Protein AF-A0A804HSK5-F1 (afdb_monomer_lite)

Organism: Musa acuminata subsp. malaccensis (NCBI:txid214687)

InterPro domains:
  IPR040389 Cyclin-dependent protein kinase inhibitor SMR [PTHR33142] (20-94)

Radius of gyration: 33.76 Å; chains: 1; bounding box: 59×101×67 Å

Secondary structure (DSSP, 8-state):
------------PPP------------S--TTS-PPP-SGGGSPP-S---PPPPPPPPP-----SS---------------HHHHHHHHS----PPP---------------

pLDDT: mean 71.17, std 13.19, range [41.66, 94.5]

Foldseek 3Di:
DDDDDDDPPPPPDDDDDDDDDDDDDDPDDPPPPDDDDPDPVSDDPPDPPPDPPDDDDDPPPPDPPDDDPDPDPPPDDDDDDPVRVCVVPDDPPDDPPPPDPPPPPDDPPPDD

Sequence (112 aa):
MSASPELTSAATLRPVETVRSEEGGGDHGDEEECRTPTSEESKLPSLPLNCPPAPRKRRRVAVCRRRRPRWQPQVELIVVGAKEMEQLFQRREEPPPRRAKRQRRHTPDDDM

Structure (mmCIF, N/CA/C/O backbone):
data_AF-A0A804HSK5-F1
#
_entry.id   AF-A0A804HSK5-F1
#
loop_
_atom_site.group_PDB
_atom_site.id
_atom_site.type_symbol
_atom_site.label_atom_id
_atom_site.label_alt_id
_atom_site.label_comp_id
_atom_site.label_asy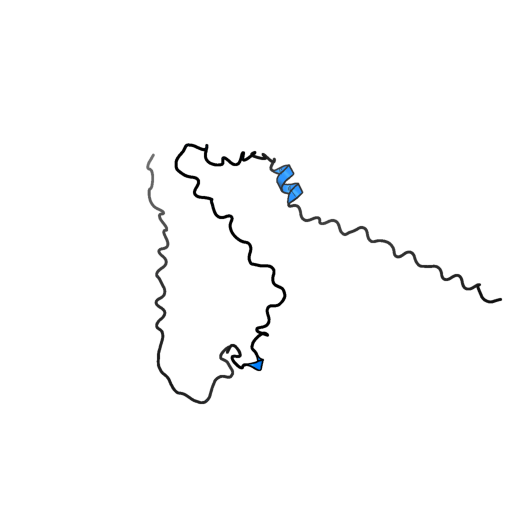m_id
_atom_site.label_entity_id
_atom_site.label_seq_id
_atom_site.pdbx_PDB_ins_code
_atom_site.Cartn_x
_atom_site.Cartn_y
_atom_site.Cartn_z
_atom_site.occupancy
_atom_site.B_iso_or_equiv
_atom_site.auth_seq_id
_atom_site.auth_comp_id
_atom_site.auth_asym_id
_atom_site.auth_atom_id
_atom_site.pdbx_PDB_model_num
ATOM 1 N N . MET A 1 1 ? 31.934 -34.338 -18.327 1.00 47.50 1 MET A N 1
ATOM 2 C CA . MET A 1 1 ? 31.713 -33.079 -17.587 1.00 47.50 1 MET A CA 1
ATOM 3 C C . MET A 1 1 ? 30.944 -33.447 -16.333 1.00 47.50 1 MET A C 1
ATOM 5 O O . MET A 1 1 ? 29.797 -33.854 -16.449 1.00 47.50 1 MET A O 1
ATOM 9 N N . SER A 1 2 ? 31.605 -33.462 -15.178 1.00 45.41 2 SER A N 1
ATOM 10 C CA . SER A 1 2 ? 30.997 -33.895 -13.915 1.00 45.41 2 SER A CA 1
ATOM 11 C C . SER A 1 2 ? 30.156 -32.756 -13.344 1.00 45.41 2 SER A C 1
ATOM 13 O O . SER A 1 2 ? 30.676 -31.663 -13.139 1.00 45.41 2 SER A O 1
ATOM 15 N N . ALA A 1 3 ? 28.864 -32.995 -13.129 1.00 47.22 3 ALA A N 1
ATOM 16 C CA . ALA A 1 3 ? 27.991 -32.067 -12.424 1.00 47.22 3 ALA A CA 1
ATOM 17 C C . ALA A 1 3 ? 28.123 -32.321 -10.918 1.00 47.22 3 ALA A C 1
ATOM 19 O O . ALA A 1 3 ? 27.789 -33.405 -10.444 1.00 47.22 3 ALA A O 1
ATOM 20 N N . SER A 1 4 ? 28.628 -31.333 -10.183 1.00 58.44 4 SER A N 1
ATOM 21 C CA . SER A 1 4 ? 28.565 -31.306 -8.722 1.00 58.44 4 SER A CA 1
ATOM 22 C C . SER A 1 4 ? 27.131 -30.996 -8.285 1.00 58.44 4 SER A C 1
ATOM 24 O O . SER A 1 4 ? 26.594 -29.974 -8.717 1.00 58.44 4 SER A O 1
ATOM 26 N N . PRO A 1 5 ? 26.491 -31.813 -7.437 1.00 67.50 5 PRO A N 1
ATOM 27 C CA . PRO A 1 5 ? 25.365 -31.351 -6.645 1.00 67.50 5 PRO A CA 1
ATOM 28 C C . PRO A 1 5 ? 25.878 -30.710 -5.347 1.00 67.50 5 PRO A C 1
ATOM 30 O O . PRO A 1 5 ? 27.030 -30.909 -4.977 1.00 67.50 5 PRO A O 1
ATOM 33 N N . GLU A 1 6 ? 24.975 -30.017 -4.650 1.00 56.94 6 GLU A N 1
ATOM 34 C CA . GLU A 1 6 ? 25.064 -29.551 -3.253 1.00 56.94 6 GLU A CA 1
ATOM 35 C C . GLU A 1 6 ? 25.347 -28.051 -3.085 1.00 56.94 6 GLU A C 1
ATOM 37 O O . GLU A 1 6 ? 26.483 -27.589 -3.089 1.00 56.94 6 GLU A O 1
ATOM 42 N N . LEU A 1 7 ? 24.265 -27.300 -2.856 1.00 54.91 7 LEU A N 1
ATOM 43 C CA . LEU A 1 7 ? 24.217 -26.196 -1.891 1.00 54.91 7 LEU A CA 1
ATOM 44 C C . LEU A 1 7 ? 22.744 -25.881 -1.586 1.00 54.91 7 LEU A C 1
ATOM 46 O O . LEU A 1 7 ? 22.195 -24.847 -1.958 1.00 54.91 7 LEU A O 1
ATOM 50 N N . THR A 1 8 ? 22.067 -26.811 -0.911 1.00 57.19 8 THR A N 1
ATOM 51 C CA . THR A 1 8 ? 20.783 -26.531 -0.257 1.00 57.19 8 THR A CA 1
ATOM 52 C C . THR A 1 8 ? 21.057 -25.964 1.132 1.00 57.19 8 THR A C 1
ATOM 54 O O . THR A 1 8 ? 20.978 -26.673 2.132 1.00 57.19 8 THR A O 1
ATOM 57 N N . SER A 1 9 ? 21.380 -24.675 1.228 1.00 60.03 9 SER A N 1
ATOM 58 C CA . SER A 1 9 ? 21.367 -23.976 2.517 1.00 60.03 9 SER A CA 1
ATOM 59 C C . SER A 1 9 ? 19.935 -23.541 2.851 1.00 60.03 9 SER A C 1
ATOM 61 O O . SER A 1 9 ? 19.605 -22.355 2.846 1.00 60.03 9 SER A O 1
ATOM 63 N N . ALA A 1 10 ? 19.054 -24.507 3.112 1.00 60.31 10 ALA A N 1
ATOM 64 C CA . ALA A 1 10 ? 17.775 -24.225 3.753 1.00 60.31 10 ALA A CA 1
ATOM 65 C C . ALA A 1 10 ? 18.045 -24.055 5.253 1.00 60.31 10 ALA A C 1
ATOM 67 O O . ALA A 1 10 ? 18.011 -25.017 6.023 1.00 60.31 10 ALA A O 1
ATOM 68 N N . ALA A 1 11 ? 18.385 -22.830 5.660 1.00 65.94 11 ALA A N 1
ATOM 69 C CA . ALA A 1 11 ? 18.505 -22.465 7.065 1.00 65.94 11 ALA A CA 1
ATOM 70 C C . ALA A 1 11 ? 17.149 -22.704 7.743 1.00 65.94 11 ALA A C 1
ATOM 72 O O . ALA A 1 11 ? 16.212 -21.918 7.616 1.00 65.94 11 ALA A O 1
ATOM 73 N N . THR A 1 12 ? 17.026 -23.850 8.408 1.00 65.94 12 THR A N 1
ATOM 74 C CA . THR A 1 12 ? 15.815 -24.233 9.125 1.00 65.94 12 THR A CA 1
ATOM 75 C C . THR A 1 12 ? 15.786 -23.423 10.414 1.00 65.94 12 THR A C 1
ATOM 77 O O . THR A 1 12 ? 16.491 -23.743 11.370 1.00 65.94 12 THR A O 1
ATOM 80 N N . LEU A 1 13 ? 15.021 -22.332 10.423 1.00 72.81 13 LEU A N 1
ATOM 81 C CA . LEU A 1 13 ? 14.816 -21.527 11.624 1.00 72.81 13 LEU A CA 1
ATOM 82 C C . LEU A 1 13 ? 14.035 -22.360 12.644 1.00 72.81 13 LEU A C 1
ATOM 84 O O . LEU A 1 13 ? 12.924 -22.812 12.364 1.00 72.81 13 LEU A O 1
ATOM 88 N N . ARG A 1 14 ? 14.627 -22.587 13.821 1.00 73.44 14 ARG A N 1
ATOM 89 C CA . ARG A 1 14 ? 13.930 -23.246 14.929 1.00 73.44 14 ARG A CA 1
ATOM 90 C C . ARG A 1 14 ? 13.017 -22.240 15.638 1.00 73.44 14 ARG A C 1
ATOM 92 O O . ARG A 1 14 ? 13.462 -21.118 15.883 1.00 73.44 14 ARG A O 1
ATOM 99 N N . PRO A 1 15 ? 11.769 -22.612 15.970 1.00 73.88 15 PRO A N 1
ATOM 100 C CA . PRO A 1 15 ? 10.893 -21.767 16.770 1.00 73.88 15 PRO A CA 1
ATOM 101 C C . PRO A 1 15 ? 11.509 -21.520 18.148 1.00 73.88 15 PRO A C 1
ATOM 103 O O . PRO A 1 15 ? 11.977 -22.454 18.795 1.00 73.88 15 PRO A O 1
ATOM 106 N N . VAL A 1 16 ? 11.508 -20.263 18.587 1.00 74.69 16 VAL A N 1
ATOM 107 C CA . VAL A 1 16 ? 11.874 -19.900 19.958 1.00 74.69 16 VAL A CA 1
ATOM 108 C C . VAL A 1 16 ? 10.684 -20.222 20.855 1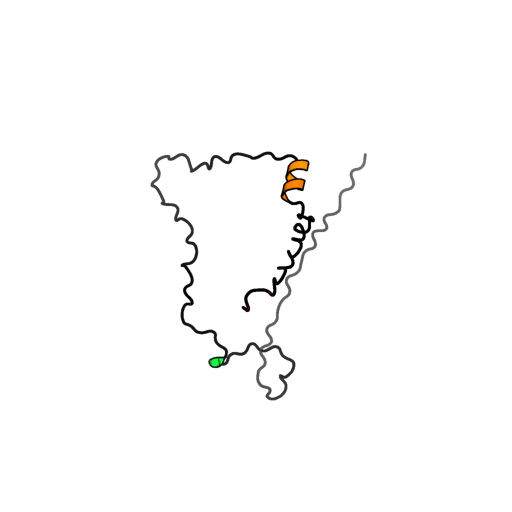.00 74.69 16 VAL A C 1
ATOM 110 O O . VAL A 1 16 ? 9.612 -19.637 20.699 1.00 74.69 16 VAL A O 1
ATOM 113 N N . GLU A 1 17 ? 10.866 -21.161 21.779 1.00 70.06 17 GLU A N 1
ATOM 114 C CA . GLU A 1 17 ? 9.890 -21.434 22.831 1.00 70.06 17 GLU A CA 1
ATOM 115 C C . GLU A 1 17 ? 9.954 -20.315 23.873 1.00 70.06 17 GLU A C 1
ATOM 117 O O . GLU A 1 17 ? 10.921 -20.184 24.621 1.00 70.06 17 GLU A O 1
ATOM 122 N N . THR A 1 18 ? 8.924 -19.470 23.910 1.00 64.44 18 THR A N 1
ATOM 123 C CA . THR A 1 18 ? 8.766 -18.472 24.969 1.00 64.44 18 THR A CA 1
ATOM 124 C C . THR A 1 18 ? 8.102 -19.134 26.169 1.00 64.44 18 THR A C 1
ATOM 126 O O . THR A 1 18 ? 6.885 -19.343 26.171 1.00 64.44 18 THR A O 1
ATOM 129 N N . VAL A 1 19 ? 8.889 -19.465 27.189 1.00 68.62 19 VAL A N 1
ATOM 130 C CA . VAL A 1 19 ? 8.354 -19.870 28.491 1.00 68.62 19 VAL A CA 1
ATOM 131 C C . VAL A 1 19 ? 7.752 -18.628 29.149 1.00 68.62 19 VAL A C 1
ATOM 133 O O . VAL A 1 19 ? 8.435 -17.619 29.318 1.00 68.62 19 VAL A O 1
ATOM 136 N N . ARG A 1 20 ? 6.459 -18.665 29.482 1.00 62.53 20 ARG A N 1
ATOM 137 C CA . ARG A 1 20 ? 5.858 -17.668 30.372 1.00 62.53 20 ARG A CA 1
ATOM 138 C C . ARG A 1 20 ? 6.157 -18.109 31.802 1.00 62.53 20 ARG A C 1
ATOM 140 O O . ARG A 1 20 ? 5.557 -19.070 32.263 1.00 62.53 20 ARG A O 1
ATOM 147 N N . SER A 1 21 ? 7.104 -17.445 32.462 1.00 58.59 21 SER A N 1
ATOM 148 C CA . SER A 1 21 ? 7.312 -17.614 33.902 1.00 58.59 21 SER A CA 1
ATOM 149 C C . SER A 1 21 ? 6.171 -16.934 34.645 1.00 58.59 21 SER A C 1
ATOM 151 O O . SER A 1 21 ? 6.019 -15.715 34.593 1.00 58.59 21 SER A O 1
ATOM 153 N N . GLU A 1 22 ? 5.353 -17.738 35.305 1.00 67.94 22 GLU A N 1
ATOM 154 C CA . GLU A 1 22 ? 4.346 -17.302 36.260 1.00 67.94 22 GLU A CA 1
ATOM 155 C C . GLU A 1 22 ? 4.906 -17.489 37.673 1.00 67.94 22 GLU A C 1
ATOM 157 O O . GLU A 1 22 ? 4.750 -18.539 38.279 1.00 67.94 22 GLU A O 1
ATOM 162 N N . GLU A 1 23 ? 5.572 -16.461 38.201 1.00 54.34 23 GLU A N 1
ATOM 163 C CA . GLU A 1 23 ? 5.798 -16.319 39.642 1.00 54.34 23 GLU A CA 1
ATOM 164 C C . GLU A 1 23 ? 5.467 -14.881 40.045 1.00 54.34 23 GLU A C 1
ATOM 166 O O . GLU A 1 23 ? 5.942 -13.913 39.453 1.00 54.34 23 GLU A O 1
ATOM 171 N N . GLY A 1 24 ? 4.545 -14.759 40.998 1.00 48.62 24 GLY A N 1
ATOM 172 C CA . GLY A 1 24 ? 4.018 -13.491 41.476 1.00 48.62 24 GLY A CA 1
ATOM 173 C C . GLY A 1 24 ? 4.775 -12.921 42.674 1.00 48.62 24 GLY A C 1
ATOM 174 O O . GLY A 1 24 ? 5.502 -13.625 43.363 1.00 48.62 24 GLY A O 1
ATOM 175 N N . GLY A 1 25 ? 4.476 -11.650 42.959 1.00 56.00 25 GLY A N 1
ATOM 176 C CA . GLY A 1 25 ? 4.562 -11.048 44.292 1.00 56.00 25 GLY A CA 1
ATOM 177 C C . GLY A 1 25 ? 5.944 -10.566 44.730 1.00 56.00 25 GLY A C 1
ATOM 178 O O . GLY A 1 25 ? 6.617 -11.241 45.498 1.00 56.00 25 GLY A O 1
ATOM 179 N N . GLY A 1 26 ? 6.305 -9.342 44.339 1.00 41.66 26 GLY A N 1
ATOM 180 C CA . GLY A 1 26 ? 7.439 -8.606 44.897 1.00 41.66 26 GLY A CA 1
ATOM 181 C C . GLY A 1 26 ? 7.252 -7.103 44.714 1.00 41.66 26 GLY A C 1
ATOM 182 O O . GLY A 1 26 ? 7.379 -6.591 43.608 1.00 41.66 26 GLY A O 1
ATOM 183 N N . ASP A 1 27 ? 6.879 -6.435 45.801 1.00 65.12 27 ASP A N 1
ATOM 184 C CA . ASP A 1 27 ? 6.884 -4.984 45.986 1.00 65.12 27 ASP A CA 1
ATOM 185 C C . ASP A 1 27 ? 8.337 -4.460 45.973 1.00 65.12 27 ASP A C 1
ATOM 187 O O . ASP A 1 27 ? 9.230 -5.125 46.498 1.00 65.12 27 ASP A O 1
ATOM 191 N N . HIS A 1 28 ? 8.540 -3.275 45.388 1.00 52.50 28 HIS A N 1
ATOM 192 C CA . HIS A 1 28 ? 9.796 -2.524 45.198 1.00 52.50 28 HIS A CA 1
ATOM 193 C C . HIS A 1 28 ? 10.795 -2.956 44.099 1.00 52.50 28 HIS A C 1
ATOM 195 O O . HIS A 1 28 ? 11.706 -3.750 44.327 1.00 52.50 28 HIS A O 1
ATOM 201 N N . GLY A 1 29 ? 10.721 -2.262 42.949 1.00 51.28 29 GLY A N 1
ATOM 202 C CA . GLY A 1 29 ? 11.851 -2.082 42.022 1.00 51.28 29 GLY A CA 1
ATOM 203 C C . GLY A 1 29 ? 11.477 -1.975 40.538 1.00 51.28 29 GLY A C 1
ATOM 204 O O . GLY A 1 29 ? 11.912 -2.821 39.766 1.00 51.28 29 GLY A O 1
ATOM 205 N N . ASP A 1 30 ? 10.677 -0.984 40.120 1.00 55.19 30 ASP A N 1
ATOM 206 C CA . ASP A 1 30 ? 10.181 -0.869 38.732 1.00 55.19 30 ASP A CA 1
ATOM 207 C C . ASP A 1 30 ? 10.565 0.421 37.978 1.00 55.19 30 ASP A C 1
ATOM 209 O O . ASP A 1 30 ? 9.876 0.804 37.039 1.00 55.19 30 ASP A O 1
ATOM 213 N N . GLU A 1 31 ? 11.672 1.090 38.316 1.00 61.06 31 GLU A N 1
ATOM 214 C CA . GLU A 1 31 ? 12.066 2.324 37.604 1.00 61.06 31 GLU A CA 1
ATOM 215 C C . GLU A 1 31 ? 12.701 2.085 36.215 1.00 61.06 31 GLU A C 1
ATOM 217 O O . GLU A 1 31 ? 12.791 3.019 35.420 1.00 61.06 31 GLU A O 1
ATOM 222 N N . GLU A 1 32 ? 13.086 0.847 35.871 1.00 66.81 32 GLU A N 1
ATOM 223 C CA . GLU A 1 32 ? 13.707 0.511 34.570 1.00 66.81 32 GLU A CA 1
ATOM 224 C C . GLU A 1 32 ? 12.863 -0.421 33.681 1.00 66.81 32 GLU A C 1
ATOM 226 O O . GLU A 1 32 ? 13.294 -0.814 32.594 1.00 66.81 32 GLU A O 1
ATOM 231 N N . GLU A 1 33 ? 11.641 -0.767 34.096 1.00 76.56 33 GLU A N 1
ATOM 232 C CA . GLU A 1 33 ? 10.733 -1.561 33.269 1.00 76.56 33 GLU A CA 1
ATOM 233 C C . GLU A 1 33 ? 9.783 -0.644 32.489 1.00 76.56 33 GLU A C 1
ATOM 235 O O . GLU A 1 33 ? 8.993 0.108 33.059 1.00 76.56 33 GLU A O 1
ATOM 240 N N . CYS A 1 34 ? 9.832 -0.708 31.156 1.00 80.19 34 CYS A N 1
ATOM 241 C CA . CYS A 1 34 ? 8.918 0.043 30.297 1.00 80.19 34 CYS A CA 1
ATOM 242 C C . CYS A 1 34 ? 7.464 -0.396 30.541 1.00 80.19 34 CYS A C 1
ATOM 244 O O . CYS A 1 34 ? 6.999 -1.384 29.967 1.00 80.19 34 CYS A O 1
ATOM 246 N N . ARG A 1 35 ? 6.716 0.368 31.346 1.00 83.94 35 ARG A N 1
ATOM 247 C CA . ARG A 1 35 ? 5.286 0.142 31.591 1.00 83.94 35 ARG A CA 1
ATOM 248 C C . ARG A 1 35 ? 4.431 1.060 30.731 1.00 83.94 35 ARG A C 1
ATOM 250 O O . ARG A 1 35 ? 4.614 2.273 30.694 1.00 83.94 35 ARG A O 1
ATOM 257 N N . THR A 1 36 ? 3.464 0.469 30.032 1.00 86.88 36 THR A N 1
ATOM 258 C CA . THR A 1 36 ? 2.418 1.256 29.366 1.00 86.88 36 THR A CA 1
ATOM 259 C C . THR A 1 36 ? 1.512 1.846 30.450 1.00 86.88 36 THR A C 1
ATOM 261 O O . THR A 1 36 ? 1.030 1.074 31.279 1.00 86.88 36 THR A O 1
ATOM 264 N N . PRO A 1 37 ? 1.255 3.165 30.476 1.00 90.00 37 PRO A N 1
ATOM 265 C CA . PRO A 1 37 ? 0.349 3.752 31.455 1.00 90.00 37 PRO A CA 1
ATOM 266 C C . PRO A 1 37 ? -1.071 3.204 31.255 1.00 90.00 37 PRO A C 1
ATOM 268 O O . PRO A 1 37 ? -1.640 3.289 30.167 1.00 90.00 37 PRO A O 1
ATOM 271 N N . THR A 1 38 ? -1.632 2.600 32.305 1.00 86.75 38 THR A N 1
ATOM 272 C CA . THR A 1 38 ? -2.942 1.923 32.283 1.00 86.75 38 THR A CA 1
ATOM 273 C C . THR A 1 38 ? -4.054 2.710 32.981 1.00 86.75 38 THR A C 1
ATOM 275 O O . THR A 1 38 ? -5.208 2.275 32.952 1.00 86.75 38 THR A O 1
ATOM 278 N N . SER A 1 39 ? -3.738 3.857 33.597 1.00 90.56 39 SER A N 1
ATOM 279 C CA . SER A 1 39 ? -4.712 4.692 34.307 1.00 90.56 39 SER A CA 1
ATOM 280 C C . SER A 1 39 ? -5.792 5.243 33.365 1.00 90.56 39 SER A C 1
ATOM 282 O O . SER A 1 39 ? -5.546 5.477 32.182 1.00 90.56 39 SER A O 1
ATOM 284 N N . GLU A 1 40 ? -7.010 5.457 33.883 1.00 88.12 40 GLU A N 1
ATOM 285 C CA . GLU A 1 40 ? -8.149 5.971 33.097 1.00 88.12 40 GLU A CA 1
ATOM 286 C C . GLU A 1 40 ? -7.845 7.324 32.432 1.00 88.12 40 GLU A C 1
ATOM 288 O O . GLU A 1 40 ? -8.278 7.567 31.311 1.00 88.12 40 GLU A O 1
ATOM 293 N N . GLU A 1 41 ? -7.056 8.181 33.085 1.00 88.12 41 GLU A N 1
ATOM 294 C CA . GLU A 1 41 ? -6.621 9.485 32.557 1.00 88.12 41 GLU A CA 1
ATOM 295 C C . GLU A 1 41 ? -5.669 9.367 31.352 1.00 88.12 41 GLU A C 1
ATOM 297 O O . GLU A 1 41 ? -5.594 10.272 30.525 1.00 88.12 41 GLU A O 1
ATOM 302 N N . SER A 1 42 ? -4.962 8.238 31.242 1.00 89.12 42 SER A N 1
ATOM 303 C CA . SER A 1 42 ? -4.029 7.940 30.155 1.00 89.12 42 SER A CA 1
ATOM 304 C C . SER A 1 42 ? -4.735 7.306 28.957 1.00 89.12 42 SER A C 1
ATOM 306 O O . SER A 1 42 ? -4.133 7.127 27.894 1.00 89.12 42 SER A O 1
ATOM 308 N N . LYS A 1 43 ? -6.018 6.948 29.102 1.00 89.06 43 LYS A N 1
ATOM 309 C CA . LYS A 1 43 ? -6.812 6.415 27.999 1.00 89.06 43 LYS A CA 1
ATOM 310 C C . LYS A 1 43 ? -7.171 7.537 27.039 1.00 89.06 43 LYS A C 1
ATOM 312 O O . LYS A 1 43 ? -7.620 8.613 27.424 1.00 89.06 43 LYS A O 1
ATOM 317 N N . LEU A 1 44 ? -7.032 7.247 25.751 1.00 84.44 44 LEU A N 1
ATOM 318 C CA . LEU A 1 44 ? -7.550 8.128 24.716 1.00 84.44 44 LEU A CA 1
ATOM 319 C C . LEU A 1 44 ? -9.076 8.259 24.866 1.00 84.44 44 LEU A C 1
ATOM 321 O O . LEU A 1 44 ? -9.737 7.272 25.211 1.00 84.44 44 LEU A O 1
ATOM 325 N N . PRO A 1 45 ? -9.652 9.440 24.576 1.00 84.81 45 PRO A N 1
ATOM 326 C CA . PRO A 1 45 ? -11.094 9.630 24.588 1.00 84.81 45 PRO A CA 1
ATOM 327 C C . PRO A 1 45 ? -11.796 8.549 23.760 1.00 84.81 45 PRO A C 1
ATOM 329 O O . PRO A 1 45 ? -11.482 8.345 22.589 1.00 84.81 45 PRO A O 1
ATOM 332 N N . SER A 1 46 ? -12.771 7.872 24.363 1.00 76.50 46 SER A N 1
ATOM 333 C CA . SER A 1 46 ? -13.578 6.821 23.725 1.00 76.50 46 SER A CA 1
ATOM 334 C C . SER A 1 46 ? -14.577 7.362 22.698 1.00 76.50 46 SER A C 1
ATOM 336 O O . SER A 1 46 ? -15.245 6.593 22.004 1.00 76.50 46 SER A O 1
ATOM 338 N N . LEU A 1 47 ? -14.686 8.689 22.594 1.00 77.19 47 LEU A N 1
ATOM 339 C CA . LEU A 1 47 ? -15.494 9.345 21.583 1.00 77.19 47 LEU A CA 1
ATOM 340 C C . LEU A 1 47 ? -14.924 9.021 20.200 1.00 77.19 47 LEU A C 1
ATOM 342 O O . LEU A 1 47 ? -13.725 9.210 19.975 1.00 77.19 47 LEU A O 1
ATOM 346 N N . PRO A 1 48 ? -15.760 8.584 19.245 1.00 71.06 48 PRO A N 1
ATOM 347 C CA . PRO A 1 48 ? -15.305 8.436 17.882 1.00 71.06 48 PRO A CA 1
ATOM 348 C C . PRO A 1 48 ? -14.957 9.829 17.355 1.00 71.06 48 PRO A C 1
ATOM 350 O O . PRO A 1 48 ? -15.829 10.618 16.990 1.00 71.06 48 PRO A O 1
ATOM 353 N N . LEU A 1 49 ? -13.658 10.128 17.291 1.00 72.06 49 LEU A N 1
ATOM 354 C CA . LEU A 1 49 ? -13.129 11.083 16.324 1.00 72.06 49 LEU A CA 1
ATOM 355 C C . LEU A 1 49 ? -13.760 10.692 14.988 1.00 72.06 49 LEU A C 1
ATOM 357 O O . LEU A 1 49 ? -13.730 9.502 14.690 1.00 72.06 49 LEU A O 1
ATOM 361 N N . ASN A 1 50 ? -14.385 11.636 14.270 1.00 80.31 50 ASN A N 1
ATOM 362 C CA . ASN A 1 50 ? -15.137 11.453 13.015 1.00 80.31 50 ASN A CA 1
ATOM 363 C C . ASN A 1 50 ? -14.358 10.628 11.969 1.00 80.31 50 ASN A C 1
ATOM 365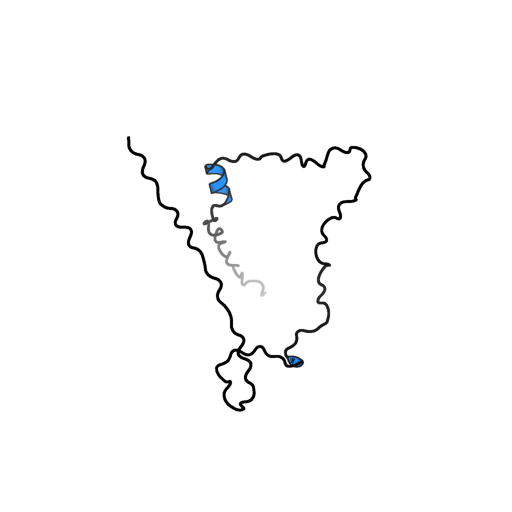 O O . ASN A 1 50 ? -13.840 11.147 10.981 1.00 80.31 50 ASN A O 1
ATOM 369 N N . CYS A 1 51 ? -14.241 9.329 12.206 1.00 73.25 51 CYS A N 1
ATOM 370 C CA . CYS A 1 51 ? -13.467 8.412 11.412 1.00 73.25 51 CYS A CA 1
ATOM 371 C C . CYS A 1 51 ? -14.438 7.904 10.363 1.00 73.25 51 CYS A C 1
ATOM 373 O O . CYS A 1 51 ? -15.480 7.336 10.720 1.00 73.25 51 CYS A O 1
ATOM 375 N N . PRO A 1 52 ? -14.161 8.146 9.075 1.00 83.00 52 PRO A N 1
ATOM 376 C CA . PRO A 1 52 ? -15.004 7.598 8.037 1.00 83.00 52 PRO A CA 1
ATOM 377 C C . PRO A 1 52 ? -15.080 6.075 8.216 1.00 83.00 52 PRO A C 1
ATOM 379 O O . PRO A 1 52 ? -14.112 5.447 8.659 1.00 83.00 52 PRO A O 1
ATOM 382 N N . PRO A 1 53 ? -16.225 5.456 7.890 1.00 81.88 53 PRO A N 1
ATOM 383 C CA . PRO A 1 53 ? -16.384 4.019 8.038 1.00 81.88 53 PRO A CA 1
ATOM 384 C C . PRO A 1 53 ? -15.262 3.291 7.296 1.00 81.88 53 PRO A C 1
ATOM 386 O O . PRO A 1 53 ? -14.921 3.648 6.165 1.00 81.88 53 PRO A O 1
ATOM 389 N N . ALA A 1 54 ? -14.711 2.252 7.929 1.00 85.19 54 ALA A N 1
ATOM 390 C CA . ALA A 1 54 ? -13.637 1.460 7.346 1.00 85.19 54 ALA A CA 1
ATOM 391 C C . ALA A 1 54 ? -13.995 1.034 5.905 1.00 85.19 54 ALA A C 1
ATOM 393 O O . ALA A 1 54 ? -15.129 0.592 5.664 1.00 85.19 54 ALA A O 1
ATOM 394 N N . PRO A 1 55 ? -13.058 1.131 4.942 1.00 88.44 55 PRO A N 1
ATOM 395 C CA . PRO A 1 55 ? -13.313 0.764 3.555 1.00 88.44 55 PRO A CA 1
ATOM 396 C C . PRO A 1 55 ? -13.893 -0.651 3.449 1.00 88.44 55 PRO A C 1
ATOM 398 O O . PRO A 1 55 ? -13.261 -1.645 3.813 1.00 88.44 55 PRO A O 1
ATOM 401 N N . ARG A 1 56 ? -15.126 -0.764 2.948 1.00 84.69 56 ARG A N 1
ATOM 402 C CA . ARG A 1 56 ? -15.817 -2.056 2.853 1.00 84.69 56 ARG A CA 1
ATOM 403 C C . ARG A 1 56 ? -15.389 -2.767 1.573 1.00 84.69 56 ARG A C 1
ATOM 405 O O . ARG A 1 56 ? -15.609 -2.264 0.472 1.00 84.69 56 ARG A O 1
ATOM 412 N N . LYS A 1 57 ? -14.838 -3.981 1.698 1.00 81.06 57 LYS A N 1
ATOM 413 C CA . LYS A 1 57 ? -14.612 -4.864 0.541 1.00 81.06 57 LYS A CA 1
ATOM 414 C C . LYS A 1 57 ? -15.939 -5.075 -0.197 1.00 81.06 57 LYS A C 1
ATOM 416 O O . LYS A 1 57 ? -16.957 -5.380 0.428 1.00 81.06 57 LYS A O 1
ATOM 421 N N . ARG A 1 58 ? -15.934 -4.947 -1.529 1.00 77.50 58 ARG A N 1
ATOM 422 C CA . ARG A 1 58 ? -17.126 -5.212 -2.353 1.00 77.50 58 ARG A CA 1
ATOM 423 C C . ARG A 1 58 ? -17.571 -6.657 -2.117 1.00 77.50 58 ARG A C 1
ATOM 425 O O . ARG A 1 58 ? -16.817 -7.591 -2.398 1.00 77.50 58 ARG A O 1
ATOM 432 N N . ARG A 1 59 ? -18.792 -6.855 -1.608 1.00 74.44 59 ARG A N 1
ATOM 433 C CA . ARG A 1 59 ? -19.392 -8.192 -1.536 1.00 74.44 59 ARG A CA 1
ATOM 434 C C . ARG A 1 59 ? -19.573 -8.690 -2.965 1.00 74.44 59 ARG A C 1
ATOM 436 O O . ARG A 1 59 ? -20.262 -8.056 -3.761 1.00 74.44 59 ARG A O 1
ATOM 443 N N . ARG A 1 60 ? -18.948 -9.821 -3.298 1.00 72.50 60 ARG A N 1
ATOM 444 C CA . ARG A 1 60 ? -19.261 -10.529 -4.540 1.00 72.50 60 ARG A CA 1
ATOM 445 C C . ARG A 1 60 ? -20.696 -11.016 -4.395 1.00 72.50 60 ARG A C 1
ATOM 447 O O . ARG A 1 60 ? -20.962 -11.890 -3.576 1.00 72.50 60 ARG A O 1
ATOM 454 N N . VAL A 1 61 ? -21.621 -10.405 -5.129 1.00 65.31 61 VAL A N 1
ATOM 455 C CA . VAL A 1 61 ? -22.990 -10.912 -5.228 1.00 65.31 61 VAL A CA 1
ATOM 456 C C . VAL A 1 61 ? -22.867 -12.330 -5.776 1.00 65.31 61 VAL A C 1
ATOM 458 O O . VAL A 1 61 ? -22.319 -12.521 -6.864 1.00 65.31 61 VAL A O 1
ATOM 461 N N . ALA A 1 62 ? -23.291 -13.330 -5.005 1.00 63.47 62 ALA A N 1
ATOM 462 C CA . ALA A 1 62 ? -23.380 -14.700 -5.483 1.00 63.47 62 ALA A CA 1
ATOM 463 C C . ALA A 1 62 ? -24.531 -14.759 -6.493 1.00 63.47 62 ALA A C 1
ATOM 465 O O . ALA A 1 62 ? -25.665 -15.081 -6.156 1.00 63.47 62 ALA A O 1
ATOM 466 N N . VAL A 1 63 ? -24.254 -14.352 -7.732 1.00 56.25 63 VAL A N 1
ATOM 467 C CA . VAL A 1 63 ? -25.216 -14.461 -8.823 1.00 56.25 63 VAL A CA 1
ATOM 468 C C . VAL A 1 63 ? -25.294 -15.937 -9.186 1.00 56.25 63 VAL A C 1
ATOM 470 O O . VAL A 1 63 ? -24.295 -16.563 -9.541 1.00 56.25 63 VAL A O 1
ATOM 473 N N . CYS A 1 64 ? -26.489 -16.483 -9.015 1.00 52.97 64 CYS A N 1
ATOM 474 C CA . CYS A 1 64 ? -26.893 -17.855 -9.265 1.00 52.97 64 CYS A CA 1
ATOM 475 C C . CYS A 1 64 ? -26.259 -18.450 -10.539 1.00 52.97 64 CYS A C 1
ATOM 477 O O . CYS A 1 64 ? -26.060 -17.758 -11.536 1.00 52.97 64 CYS A O 1
ATOM 479 N N . ARG A 1 65 ? -25.977 -19.759 -10.492 1.00 57.09 65 ARG A N 1
ATOM 480 C CA . ARG A 1 65 ? -25.247 -20.599 -11.464 1.00 57.09 65 ARG A CA 1
ATOM 481 C C . ARG A 1 65 ? -25.792 -20.620 -12.910 1.00 57.09 65 ARG A C 1
ATOM 483 O O . ARG A 1 65 ? -26.104 -21.684 -13.437 1.00 57.09 65 ARG A O 1
ATOM 490 N N . ARG A 1 66 ? -25.846 -19.492 -13.613 1.00 58.38 66 ARG A N 1
ATOM 491 C CA . ARG A 1 66 ? -25.972 -19.468 -15.079 1.00 58.38 66 ARG A CA 1
ATOM 492 C C . ARG A 1 66 ? -24.941 -18.509 -15.650 1.00 58.38 66 ARG A C 1
ATOM 494 O O . ARG A 1 66 ? -25.067 -17.298 -15.533 1.00 58.38 66 ARG A O 1
ATOM 501 N N . ARG A 1 67 ? -23.884 -19.128 -16.185 1.00 60.16 67 ARG A N 1
ATOM 502 C CA . ARG A 1 67 ? -22.844 -18.601 -17.080 1.00 60.16 67 ARG A CA 1
ATOM 503 C C . ARG A 1 67 ? -22.891 -17.078 -17.274 1.00 60.16 67 ARG A C 1
ATOM 505 O O . ARG A 1 67 ? -23.462 -16.589 -18.239 1.00 60.16 67 ARG A O 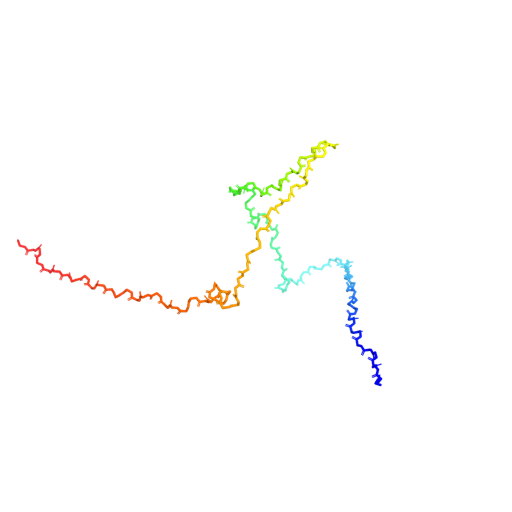1
ATOM 512 N N . ARG A 1 68 ? -22.224 -16.331 -16.396 1.00 55.25 68 ARG A N 1
ATOM 513 C CA . ARG A 1 68 ? -21.633 -15.049 -16.797 1.00 55.25 68 ARG A CA 1
ATOM 514 C C . ARG A 1 68 ? -20.144 -15.299 -17.009 1.00 55.25 68 ARG A C 1
ATOM 516 O O . ARG A 1 68 ? -19.559 -15.979 -16.158 1.00 55.25 68 ARG A O 1
ATOM 523 N N . PRO A 1 69 ? -19.523 -14.808 -18.100 1.00 53.25 69 PRO A N 1
ATOM 524 C CA . PRO A 1 69 ? -18.077 -14.816 -18.180 1.00 53.25 69 PRO A CA 1
ATOM 525 C C . PRO A 1 69 ? -17.596 -14.042 -16.960 1.00 53.25 69 PRO A C 1
ATOM 527 O O . PRO A 1 69 ? -17.985 -12.896 -16.726 1.00 53.25 69 PRO A O 1
ATOM 530 N N . ARG A 1 70 ? -16.860 -14.767 -16.119 1.00 58.84 70 ARG A N 1
ATOM 531 C CA . ARG A 1 70 ? -16.107 -14.280 -14.971 1.00 58.84 70 ARG A CA 1
ATOM 532 C C . ARG A 1 70 ? -15.552 -12.915 -15.359 1.00 58.84 70 ARG A C 1
ATOM 534 O O . ARG A 1 70 ? -14.880 -12.855 -16.378 1.00 58.84 70 ARG A O 1
ATOM 541 N N . TRP A 1 71 ? -15.892 -11.867 -14.601 1.00 57.69 71 TRP A N 1
ATOM 542 C CA . TRP A 1 71 ? -15.244 -10.555 -14.659 1.00 57.69 71 TRP A CA 1
ATOM 543 C C . TRP A 1 71 ? -13.778 -10.753 -15.056 1.00 57.69 71 TRP A C 1
ATOM 545 O O . TRP A 1 71 ? -12.986 -11.229 -14.243 1.00 57.69 71 TRP A O 1
ATOM 555 N N . GLN A 1 72 ? -13.465 -10.507 -16.322 1.00 61.38 72 GLN A N 1
ATOM 556 C CA . GLN A 1 72 ? -12.102 -10.428 -16.797 1.00 61.38 72 GLN A CA 1
ATOM 557 C C . GLN A 1 72 ? -11.835 -8.935 -16.732 1.00 61.38 72 GLN A C 1
ATOM 559 O O . GLN A 1 72 ? -12.404 -8.204 -17.547 1.00 61.38 72 GLN A O 1
ATOM 564 N N . PRO A 1 73 ? -11.104 -8.437 -15.719 1.00 64.12 73 PRO A N 1
ATOM 565 C CA . PRO A 1 73 ? -10.537 -7.117 -15.871 1.00 64.12 73 PRO A CA 1
ATOM 566 C C . PRO A 1 73 ? -9.719 -7.197 -17.156 1.00 64.12 73 PRO A C 1
ATOM 568 O O . PRO A 1 73 ? -8.854 -8.062 -17.282 1.00 64.12 73 PRO A O 1
ATOM 571 N N . GLN A 1 74 ? -10.078 -6.384 -18.142 1.00 66.62 74 GLN A N 1
ATOM 572 C CA . GLN A 1 74 ? -9.248 -6.173 -19.316 1.00 66.62 74 GLN A CA 1
ATOM 573 C C . GLN A 1 74 ? -8.001 -5.478 -18.772 1.00 66.62 74 GLN A C 1
ATOM 575 O O . GLN A 1 74 ? -8.006 -4.271 -18.552 1.00 66.62 74 GLN A O 1
ATOM 580 N N . VAL A 1 75 ? -7.006 -6.266 -18.362 1.00 72.25 75 VAL A N 1
ATOM 581 C CA . VAL A 1 75 ? -5.748 -5.728 -17.859 1.00 72.25 75 VAL A CA 1
ATOM 582 C C . VAL A 1 75 ? -4.957 -5.347 -19.092 1.00 72.25 75 VAL A C 1
ATOM 584 O O . VAL A 1 75 ? -4.400 -6.203 -19.775 1.00 72.25 75 VAL A O 1
ATOM 587 N N . GLU A 1 76 ? -4.978 -4.062 -19.406 1.00 80.62 76 GLU A N 1
ATOM 588 C CA . GLU A 1 76 ? -4.092 -3.492 -20.403 1.00 80.62 76 GLU A CA 1
ATOM 589 C C . GLU A 1 76 ? -2.679 -3.463 -19.814 1.00 80.62 76 GLU A C 1
ATOM 591 O O . GLU A 1 76 ? -2.439 -2.888 -18.749 1.00 80.62 76 GLU A O 1
ATOM 596 N N . LEU A 1 77 ? -1.753 -4.172 -20.460 1.00 83.44 77 LEU A N 1
ATOM 597 C CA . LEU A 1 77 ? -0.360 -4.204 -20.044 1.00 83.44 77 LEU A CA 1
ATOM 598 C C . LEU A 1 77 ? 0.335 -2.959 -20.591 1.00 83.44 77 LEU A C 1
ATOM 600 O O . LEU A 1 77 ? 0.561 -2.847 -21.793 1.00 83.44 77 LEU A O 1
ATOM 604 N N . ILE A 1 78 ? 0.701 -2.044 -19.700 1.00 86.44 78 ILE A N 1
ATOM 605 C CA . ILE A 1 78 ? 1.510 -0.882 -20.063 1.00 86.44 78 ILE A CA 1
ATOM 606 C C . ILE A 1 78 ? 2.977 -1.320 -20.058 1.00 86.44 78 ILE A C 1
ATOM 608 O O . ILE A 1 78 ? 3.536 -1.632 -19.006 1.00 86.44 78 ILE A O 1
ATOM 612 N N . VAL A 1 79 ? 3.592 -1.365 -21.241 1.00 90.12 79 VAL A N 1
ATOM 613 C CA . VAL A 1 79 ? 5.023 -1.646 -21.402 1.00 90.12 79 VAL A CA 1
ATOM 614 C C . VAL A 1 79 ? 5.770 -0.319 -21.425 1.00 90.12 79 VAL A C 1
ATOM 616 O O . VAL A 1 79 ? 5.571 0.487 -22.328 1.00 90.12 79 VAL A O 1
ATOM 619 N N . VAL A 1 80 ? 6.620 -0.105 -20.425 1.00 93.44 80 VAL A N 1
ATOM 620 C CA . VAL A 1 80 ? 7.434 1.105 -20.264 1.00 93.44 80 VAL A CA 1
ATOM 621 C C . VAL A 1 80 ? 8.904 0.719 -20.387 1.00 93.44 80 VAL A C 1
ATOM 623 O O . VAL A 1 80 ? 9.333 -0.285 -19.809 1.00 93.44 80 VAL A O 1
ATOM 626 N N . GLY A 1 81 ? 9.685 1.491 -21.144 1.00 94.50 81 GLY A N 1
ATOM 627 C CA . GLY A 1 81 ? 11.121 1.241 -21.289 1.00 94.50 81 GLY A CA 1
ATOM 628 C C . GLY A 1 81 ? 11.899 1.578 -20.010 1.00 94.50 81 GLY A C 1
ATOM 629 O O . GLY A 1 81 ? 11.488 2.436 -19.233 1.00 94.50 81 GLY A O 1
ATOM 630 N N . ALA A 1 82 ? 13.072 0.970 -19.801 1.00 92.56 82 ALA A N 1
ATOM 631 C CA . ALA A 1 82 ? 13.899 1.230 -18.610 1.00 92.56 82 ALA A CA 1
ATOM 632 C C . ALA A 1 82 ? 14.227 2.728 -18.420 1.00 92.56 82 ALA A C 1
ATOM 634 O O . ALA A 1 82 ? 14.125 3.258 -17.318 1.00 92.56 82 ALA A O 1
ATOM 635 N N . LYS A 1 83 ? 14.511 3.444 -19.516 1.00 92.62 83 LYS A N 1
ATOM 636 C CA . LYS A 1 83 ? 14.784 4.891 -19.499 1.00 92.62 83 LYS A CA 1
ATOM 637 C C . LYS A 1 83 ? 13.571 5.737 -19.089 1.00 92.62 83 LYS A C 1
ATOM 639 O O . LYS A 1 83 ? 13.727 6.791 -18.477 1.00 92.62 83 LYS A O 1
ATOM 644 N N . GLU A 1 84 ? 12.368 5.323 -19.472 1.00 92.44 84 GLU A N 1
ATOM 645 C CA . GLU A 1 84 ? 11.124 5.996 -19.076 1.00 92.44 84 GLU A CA 1
ATOM 646 C C . GLU A 1 84 ? 10.812 5.713 -17.606 1.00 92.44 84 GLU A C 1
ATOM 648 O O . GLU A 1 84 ? 10.463 6.629 -16.865 1.00 92.44 84 GLU A O 1
ATOM 653 N N . MET A 1 85 ? 11.033 4.471 -17.162 1.00 93.06 85 MET A N 1
ATOM 654 C CA . MET A 1 85 ? 10.924 4.090 -15.755 1.00 93.06 85 MET A CA 1
ATOM 655 C C . MET A 1 85 ? 11.850 4.936 -14.877 1.00 93.06 85 MET A C 1
ATOM 657 O O . MET A 1 85 ? 11.399 5.499 -13.884 1.00 93.06 85 MET A O 1
ATOM 661 N N . GLU A 1 86 ? 13.117 5.101 -15.255 1.00 90.81 86 GLU A N 1
ATOM 662 C CA . GLU A 1 86 ? 14.062 5.924 -14.493 1.00 90.81 86 GLU A CA 1
ATOM 663 C C . GLU A 1 86 ? 13.593 7.379 -14.352 1.00 90.81 86 GLU A C 1
ATOM 665 O O . GLU A 1 86 ? 13.659 7.929 -13.258 1.00 90.81 86 GLU A O 1
ATOM 670 N N . GLN A 1 87 ? 13.046 7.992 -15.404 1.00 90.62 87 GLN A N 1
ATOM 671 C CA . GLN A 1 87 ? 12.545 9.373 -15.344 1.00 90.62 87 GLN A CA 1
ATOM 672 C C . GLN A 1 87 ? 11.357 9.551 -14.388 1.00 90.62 87 GLN A C 1
ATOM 674 O O . GLN A 1 87 ? 11.225 10.610 -13.774 1.00 90.62 87 GLN A O 1
ATOM 679 N N . LEU A 1 88 ? 10.500 8.535 -14.239 1.00 87.94 88 LEU A N 1
ATOM 680 C CA . LEU A 1 88 ? 9.340 8.593 -13.340 1.00 87.94 88 LEU A CA 1
ATOM 681 C C . LEU A 1 88 ? 9.739 8.571 -11.860 1.00 87.94 88 LEU A C 1
ATOM 683 O O . LEU A 1 88 ? 9.065 9.188 -11.035 1.00 87.94 88 LEU A O 1
ATOM 687 N N . PHE A 1 89 ? 10.819 7.861 -11.527 1.00 87.38 89 PHE A N 1
ATOM 688 C CA . PHE A 1 89 ? 11.280 7.678 -10.146 1.00 87.38 89 PHE A CA 1
ATOM 689 C C . PHE A 1 89 ? 12.509 8.518 -9.793 1.00 87.38 89 PHE A C 1
ATOM 691 O O . PHE A 1 89 ? 1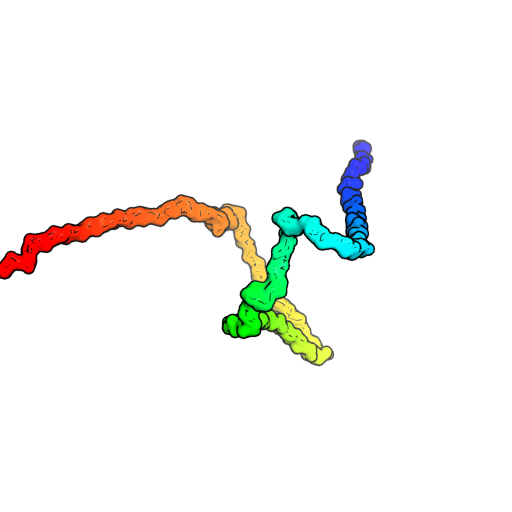2.940 8.515 -8.638 1.00 87.38 89 PHE A O 1
ATOM 698 N N . GLN A 1 90 ? 13.068 9.261 -10.749 1.00 87.31 90 GLN A N 1
ATOM 699 C CA . GLN A 1 90 ? 14.124 10.221 -10.470 1.00 87.31 90 GLN A CA 1
ATOM 700 C C . GLN A 1 90 ? 13.610 11.278 -9.494 1.00 87.31 90 GLN A C 1
ATOM 702 O O . GLN A 1 90 ? 12.658 12.021 -9.750 1.00 87.31 90 GLN A O 1
ATOM 707 N N . ARG A 1 91 ? 14.276 11.344 -8.340 1.00 80.94 91 ARG A N 1
ATOM 708 C CA . ARG A 1 91 ? 14.095 12.419 -7.375 1.00 80.94 91 ARG A CA 1
ATOM 709 C C . ARG A 1 91 ? 14.349 13.730 -8.111 1.00 80.94 91 ARG A C 1
ATOM 711 O O . ARG A 1 91 ? 15.423 13.932 -8.666 1.00 80.94 91 ARG A O 1
ATOM 718 N N . ARG A 1 92 ? 13.354 14.620 -8.123 1.00 78.50 92 ARG A N 1
ATOM 719 C CA . ARG A 1 92 ? 13.536 15.984 -8.623 1.00 78.50 92 ARG A CA 1
ATOM 720 C C . ARG A 1 92 ? 14.568 16.667 -7.734 1.00 78.50 92 ARG A C 1
ATOM 722 O O . ARG A 1 92 ? 14.247 17.100 -6.633 1.00 78.50 92 ARG A O 1
ATOM 729 N N . GLU A 1 93 ? 15.810 16.694 -8.195 1.00 71.44 93 GLU A N 1
ATOM 730 C CA . GLU A 1 93 ? 16.905 17.369 -7.499 1.00 71.44 93 GLU A CA 1
ATOM 731 C C . GLU A 1 93 ? 16.913 18.874 -7.753 1.00 71.44 93 GLU A C 1
ATOM 733 O O . GLU A 1 93 ? 17.676 19.589 -7.111 1.00 71.44 93 GLU A O 1
ATOM 738 N N . GLU A 1 94 ? 16.059 19.377 -8.652 1.00 70.31 94 GLU A N 1
ATOM 739 C CA . GLU A 1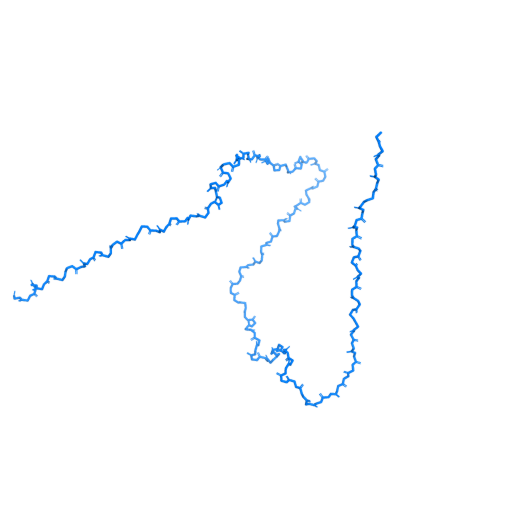 94 ? 16.020 20.804 -8.928 1.00 70.31 94 GLU A CA 1
ATOM 740 C C . GLU A 1 94 ? 15.478 21.563 -7.706 1.00 70.31 94 GLU A C 1
ATOM 742 O O . GLU A 1 94 ? 14.309 21.385 -7.332 1.00 70.31 94 GLU A O 1
ATOM 747 N N . PRO A 1 95 ? 16.294 22.420 -7.064 1.00 69.69 95 PRO A N 1
ATOM 748 C CA . PRO A 1 95 ? 15.769 23.331 -6.070 1.00 69.69 95 PRO A CA 1
ATOM 749 C C . PRO A 1 95 ? 14.757 24.248 -6.769 1.00 69.69 95 PRO A C 1
ATOM 751 O O . PRO A 1 95 ? 15.019 24.703 -7.886 1.00 69.69 95 PRO A O 1
ATOM 754 N N . PRO A 1 96 ? 13.606 24.553 -6.140 1.00 73.69 96 PRO A N 1
ATOM 755 C CA . PRO A 1 96 ? 12.661 25.493 -6.726 1.00 73.69 96 PRO A CA 1
ATOM 756 C C . PRO A 1 96 ? 13.399 26.796 -7.059 1.00 73.69 96 PRO A C 1
ATOM 758 O O . PRO A 1 96 ? 14.250 27.221 -6.263 1.00 73.69 96 PRO A O 1
ATOM 761 N N . PRO A 1 97 ? 13.093 27.454 -8.195 1.00 74.12 97 PRO A N 1
ATOM 762 C CA . PRO A 1 97 ? 13.741 28.706 -8.544 1.00 74.12 97 PRO A CA 1
ATOM 763 C C . PRO A 1 97 ? 13.574 29.663 -7.367 1.00 74.12 97 PRO A C 1
ATOM 765 O O . PRO A 1 97 ? 12.453 29.963 -6.940 1.00 74.12 97 PRO A O 1
ATOM 768 N N . ARG A 1 98 ? 14.702 30.099 -6.792 1.00 70.56 98 ARG A N 1
ATOM 769 C CA . ARG A 1 98 ? 14.704 31.035 -5.668 1.00 70.56 98 ARG A CA 1
ATOM 770 C C . ARG A 1 98 ? 14.038 32.310 -6.170 1.00 70.56 98 ARG A C 1
ATOM 772 O O . ARG A 1 98 ? 14.643 33.082 -6.908 1.00 70.56 98 ARG A O 1
ATOM 779 N N . ARG A 1 99 ? 12.774 32.530 -5.799 1.00 73.00 99 ARG A N 1
ATOM 780 C CA . ARG A 1 99 ? 12.097 33.801 -6.059 1.00 73.00 99 ARG A CA 1
ATOM 781 C C . ARG A 1 99 ? 12.900 34.876 -5.336 1.00 73.00 99 ARG A C 1
ATOM 783 O O . ARG A 1 99 ? 12.920 34.905 -4.106 1.00 73.00 99 ARG A O 1
ATOM 790 N N . ALA A 1 100 ? 13.576 35.739 -6.091 1.00 75.56 100 ALA A N 1
ATOM 791 C CA . ALA A 1 100 ? 14.183 36.931 -5.524 1.00 75.56 100 ALA A CA 1
ATOM 792 C C . ALA A 1 100 ? 13.079 37.707 -4.793 1.00 75.56 100 ALA A C 1
ATOM 794 O O . ALA A 1 100 ? 12.030 38.005 -5.373 1.00 75.56 100 ALA A O 1
ATOM 795 N N . LYS A 1 101 ? 13.282 37.998 -3.503 1.00 68.44 101 LYS A N 1
ATOM 796 C CA . LYS A 1 101 ? 12.391 38.898 -2.769 1.00 68.44 101 LYS A CA 1
ATOM 797 C C . LYS A 1 101 ? 12.450 40.242 -3.492 1.00 68.44 101 LYS A C 1
ATOM 799 O O . LYS A 1 101 ? 13.467 40.925 -3.420 1.00 68.44 101 LYS A O 1
ATOM 804 N N . ARG A 1 102 ? 11.384 40.621 -4.209 1.00 69.12 102 ARG A N 1
ATOM 805 C CA . ARG A 1 102 ? 11.216 42.011 -4.652 1.00 69.12 102 ARG A CA 1
ATOM 806 C C . ARG A 1 102 ? 11.200 42.848 -3.381 1.00 69.12 102 ARG A C 1
ATOM 808 O O . ARG A 1 102 ? 10.263 42.754 -2.592 1.00 69.12 102 ARG A O 1
ATOM 815 N N . GLN A 1 103 ? 12.262 43.609 -3.165 1.00 68.88 103 GLN A N 1
ATOM 816 C CA . GLN A 1 103 ? 12.312 44.603 -2.110 1.00 68.88 103 GLN A CA 1
ATOM 817 C C . GLN A 1 103 ? 11.199 45.606 -2.431 1.00 68.88 103 GLN A C 1
ATOM 819 O O . GLN A 1 103 ? 11.245 46.272 -3.468 1.00 68.88 103 GLN A O 1
ATOM 824 N N . ARG A 1 104 ? 10.138 45.645 -1.613 1.00 66.06 104 ARG A N 1
ATOM 825 C CA . ARG A 1 104 ? 9.172 46.744 -1.674 1.00 66.06 104 ARG A CA 1
ATOM 826 C C . ARG A 1 104 ? 9.975 48.000 -1.356 1.00 66.06 104 ARG A C 1
ATOM 828 O O . ARG A 1 104 ? 10.440 48.157 -0.232 1.00 66.06 104 ARG A O 1
ATOM 835 N N . ARG A 1 105 ? 10.207 48.839 -2.364 1.00 68.88 105 ARG A N 1
ATOM 836 C CA . ARG A 1 105 ? 10.711 50.190 -2.138 1.00 68.88 105 ARG A CA 1
ATOM 837 C C . ARG A 1 105 ? 9.625 50.911 -1.346 1.00 68.88 105 ARG A C 1
ATOM 839 O O . ARG A 1 105 ? 8.495 50.993 -1.814 1.00 68.88 105 ARG A O 1
ATOM 846 N N . HIS A 1 106 ? 9.955 51.325 -0.131 1.00 65.06 106 HIS A N 1
ATOM 847 C CA . HIS A 1 106 ? 9.154 52.272 0.626 1.00 65.06 106 HIS A CA 1
ATOM 848 C C . HIS A 1 106 ? 9.352 53.631 -0.048 1.00 65.06 106 HIS A C 1
ATOM 850 O O . HIS A 1 106 ? 10.476 54.126 -0.073 1.00 65.06 106 HIS A O 1
ATOM 856 N N . THR A 1 107 ? 8.311 54.182 -0.664 1.00 67.00 107 THR A N 1
ATOM 857 C CA . THR A 1 107 ? 8.266 55.587 -1.087 1.00 67.00 107 THR A CA 1
ATOM 858 C C . THR A 1 107 ? 7.837 56.404 0.130 1.00 67.00 107 THR A C 1
ATOM 860 O O . THR A 1 107 ? 6.726 56.187 0.607 1.00 67.00 107 THR A O 1
ATOM 863 N N . PRO A 1 108 ? 8.701 57.250 0.710 1.00 69.38 108 PRO A N 1
ATOM 864 C CA . PRO A 1 108 ? 8.341 58.081 1.845 1.00 69.38 108 PRO A CA 1
ATOM 865 C C . PRO A 1 108 ? 7.908 59.463 1.346 1.00 69.38 108 PRO A C 1
ATOM 867 O O . PRO A 1 108 ? 8.638 60.408 1.567 1.00 69.38 108 PRO A O 1
ATOM 870 N N . ASP A 1 109 ? 6.777 59.579 0.650 1.00 57.50 109 ASP A N 1
ATOM 871 C CA . ASP A 1 109 ? 6.247 60.895 0.245 1.00 57.50 109 ASP A CA 1
ATOM 872 C C . ASP A 1 109 ? 4.708 60.856 0.121 1.00 57.50 109 ASP A C 1
ATOM 874 O O . ASP A 1 109 ? 4.148 61.150 -0.928 1.00 57.50 109 ASP A O 1
ATOM 878 N N . ASP A 1 110 ? 4.028 60.463 1.204 1.00 54.91 110 ASP A N 1
ATOM 879 C CA . ASP A 1 110 ? 2.580 60.670 1.413 1.00 54.91 110 ASP A CA 1
ATOM 880 C C . ASP A 1 110 ? 2.348 61.429 2.742 1.00 54.91 110 ASP A C 1
ATOM 882 O O . ASP A 1 110 ? 1.486 61.076 3.541 1.00 54.91 110 ASP A O 1
ATOM 886 N N . ASP A 1 111 ? 3.151 62.464 3.005 1.00 53.69 111 ASP A N 1
ATOM 887 C CA . ASP A 1 111 ? 2.923 63.424 4.096 1.00 53.69 111 ASP A CA 1
ATOM 888 C C . ASP A 1 111 ? 3.200 64.850 3.583 1.00 53.69 111 ASP A C 1
ATOM 890 O O . ASP A 1 111 ? 4.313 65.363 3.715 1.00 53.69 111 ASP A O 1
ATOM 894 N N . MET A 1 112 ? 2.190 65.456 2.944 1.00 53.06 112 MET A N 1
ATOM 895 C CA . MET A 1 112 ? 1.900 66.905 2.904 1.00 53.06 112 MET A CA 1
ATOM 896 C C . MET A 1 112 ? 0.547 67.166 2.237 1.00 53.06 112 MET A C 1
ATOM 898 O O . MET A 1 112 ? 0.371 66.754 1.069 1.00 53.06 112 MET A O 1
#